Protein AF-A0AAD6LQY8-F1 (afdb_monomer_lite)

Structure (mmCIF, N/CA/C/O backbone):
data_AF-A0AAD6LQY8-F1
#
_entry.id   AF-A0AAD6LQY8-F1
#
loop_
_atom_site.group_PDB
_atom_site.id
_atom_site.type_symbol
_atom_site.label_atom_id
_atom_site.label_alt_id
_atom_site.label_comp_id
_atom_site.label_asym_id
_atom_site.label_entity_id
_atom_site.label_seq_id
_atom_site.pdbx_PDB_ins_code
_atom_site.Cartn_x
_atom_site.Cartn_y
_atom_site.Cartn_z
_atom_site.occupancy
_atom_site.B_iso_or_equiv
_atom_site.auth_seq_id
_atom_site.auth_comp_id
_atom_site.auth_asym_id
_atom_site.auth_atom_id
_atom_site.pdbx_PDB_model_num
ATOM 1 N N . MET A 1 1 ? 64.953 -30.320 -15.923 1.00 52.41 1 MET A N 1
ATOM 2 C CA . MET A 1 1 ? 63.752 -29.771 -15.254 1.00 52.41 1 MET A CA 1
ATOM 3 C C . MET A 1 1 ? 62.919 -30.948 -14.763 1.00 52.41 1 MET A C 1
ATOM 5 O O . MET A 1 1 ? 62.308 -31.618 -15.582 1.00 52.41 1 MET A O 1
ATOM 9 N N . ARG A 1 2 ? 62.993 -31.306 -13.474 1.00 64.88 2 ARG A N 1
ATOM 10 C CA . ARG A 1 2 ? 62.214 -32.426 -12.918 1.00 64.88 2 ARG A CA 1
ATOM 11 C C . ARG A 1 2 ? 60.917 -31.858 -12.351 1.00 64.88 2 ARG A C 1
ATOM 13 O O . ARG A 1 2 ? 60.943 -31.219 -11.307 1.00 64.88 2 A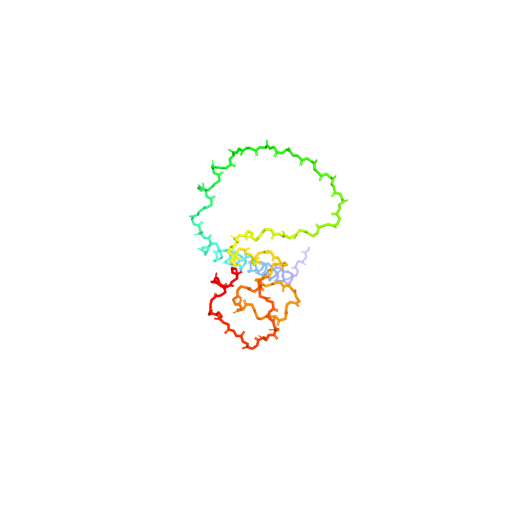RG A O 1
ATOM 20 N N . VAL A 1 3 ? 59.816 -32.024 -13.078 1.00 69.31 3 VAL A N 1
ATOM 21 C CA . VAL A 1 3 ? 58.481 -31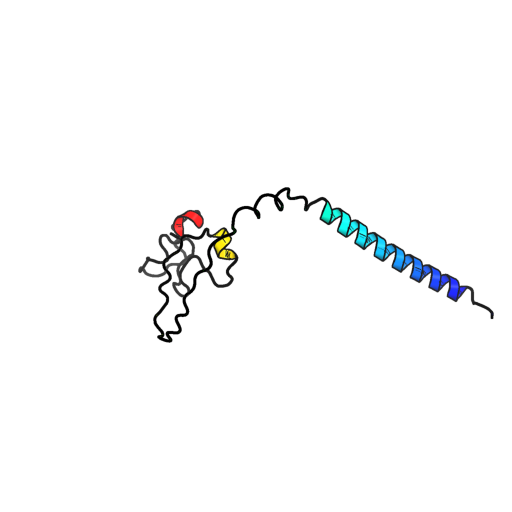.644 -12.604 1.00 69.31 3 VAL A CA 1
ATOM 22 C C . VAL A 1 3 ? 58.036 -32.726 -11.623 1.00 69.31 3 VAL A C 1
ATOM 24 O O . VAL A 1 3 ? 57.839 -33.876 -12.009 1.00 69.31 3 VAL A O 1
ATOM 27 N N . SER A 1 4 ? 57.970 -32.391 -10.335 1.00 77.75 4 SER A N 1
ATOM 28 C CA . SER A 1 4 ? 57.581 -33.336 -9.283 1.00 77.75 4 SER A CA 1
ATOM 29 C C . SER A 1 4 ? 56.132 -33.783 -9.491 1.00 77.75 4 SER A C 1
ATOM 31 O O . SER A 1 4 ? 55.266 -32.936 -9.706 1.00 77.75 4 SER A O 1
ATOM 33 N N . ALA A 1 5 ? 55.844 -35.084 -9.381 1.00 80.25 5 ALA A N 1
ATOM 34 C CA . ALA A 1 5 ? 54.507 -35.655 -9.608 1.00 80.25 5 ALA A CA 1
ATOM 35 C C . ALA A 1 5 ? 53.391 -34.953 -8.804 1.00 80.25 5 ALA A C 1
ATOM 37 O O . ALA A 1 5 ? 52.278 -34.792 -9.294 1.00 80.25 5 ALA A O 1
ATOM 38 N N . LEU A 1 6 ? 53.718 -34.436 -7.614 1.00 81.19 6 LEU A N 1
ATOM 39 C CA . LEU A 1 6 ? 52.809 -33.639 -6.783 1.00 81.19 6 LEU A CA 1
ATOM 40 C C . LEU A 1 6 ? 52.323 -32.354 -7.475 1.00 81.19 6 LEU A C 1
ATOM 42 O O . LEU A 1 6 ? 51.163 -31.988 -7.329 1.00 81.19 6 LEU A O 1
ATOM 46 N N . SER A 1 7 ? 53.171 -31.693 -8.269 1.00 83.00 7 SER A N 1
ATOM 47 C CA . SER A 1 7 ? 52.786 -30.477 -9.001 1.00 83.00 7 SER A CA 1
ATOM 48 C C . SER A 1 7 ? 51.788 -30.759 -10.130 1.00 83.00 7 SER A C 1
ATOM 50 O O . SER A 1 7 ? 50.873 -29.968 -10.342 1.00 83.00 7 SER A O 1
ATOM 52 N N . LEU A 1 8 ? 51.901 -31.917 -10.792 1.00 84.19 8 LEU A N 1
ATOM 53 C CA . LEU A 1 8 ? 50.943 -32.357 -11.812 1.00 84.19 8 LEU A CA 1
ATOM 54 C C . LEU A 1 8 ? 49.596 -32.735 -11.186 1.00 84.19 8 LEU A C 1
ATOM 56 O O . LEU A 1 8 ? 48.548 -32.375 -11.719 1.00 84.19 8 LEU A O 1
ATOM 60 N N . ILE A 1 9 ? 49.617 -33.400 -10.027 1.00 86.31 9 ILE A N 1
ATOM 61 C CA . ILE A 1 9 ? 48.398 -33.770 -9.295 1.00 86.31 9 ILE A CA 1
ATOM 62 C C . ILE A 1 9 ? 47.654 -32.513 -8.830 1.00 86.31 9 ILE A C 1
ATOM 64 O O . ILE A 1 9 ? 46.461 -32.388 -9.096 1.00 86.31 9 ILE A O 1
ATOM 68 N N . VAL A 1 10 ? 48.343 -31.546 -8.216 1.00 88.62 10 VAL A N 1
ATOM 69 C CA . VAL A 1 10 ? 47.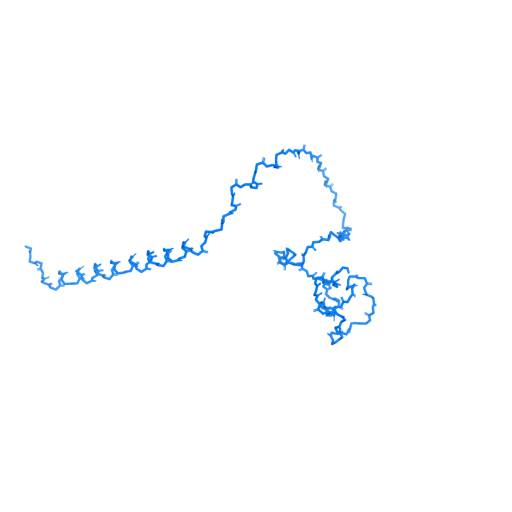718 -30.286 -7.774 1.00 88.62 10 VAL A CA 1
ATOM 70 C C . VAL A 1 10 ? 47.142 -29.506 -8.957 1.00 88.62 10 VAL A C 1
ATOM 72 O O . VAL A 1 10 ? 46.005 -29.054 -8.871 1.00 88.62 10 VAL A O 1
ATOM 75 N N . ALA A 1 11 ? 47.865 -29.410 -10.077 1.00 87.44 11 ALA A N 1
ATOM 76 C CA . ALA A 1 11 ? 47.369 -28.743 -11.283 1.00 87.44 11 ALA A CA 1
ATOM 77 C C . ALA A 1 11 ? 46.134 -29.439 -11.884 1.00 87.44 11 ALA A C 1
ATOM 79 O O . ALA A 1 11 ? 45.212 -28.775 -12.352 1.00 87.44 11 ALA A O 1
ATOM 80 N N . SER A 1 12 ? 46.082 -30.773 -11.848 1.00 85.25 12 SER A N 1
ATOM 81 C CA . SER A 1 12 ? 44.906 -31.522 -12.306 1.00 85.25 12 SER A CA 1
ATOM 82 C C . SER A 1 12 ? 43.699 -31.333 -11.382 1.00 85.25 12 SER A C 1
ATOM 84 O O . SER A 1 12 ? 42.584 -31.144 -11.861 1.00 85.25 12 SER A O 1
ATOM 86 N N . LEU A 1 13 ? 43.911 -31.307 -10.062 1.00 85.94 13 LEU A N 1
ATOM 87 C CA . LEU A 1 13 ? 42.844 -31.106 -9.082 1.00 85.94 13 LEU A CA 1
ATOM 88 C C . LEU A 1 13 ? 42.256 -29.698 -9.179 1.00 85.94 13 LEU A C 1
ATOM 90 O O . LEU A 1 13 ? 41.037 -29.550 -9.182 1.00 85.94 13 LEU A O 1
ATOM 94 N N . THR A 1 14 ? 43.091 -28.665 -9.316 1.00 85.00 14 THR A N 1
ATOM 95 C CA . THR A 1 14 ? 42.603 -27.291 -9.506 1.00 85.00 14 THR A CA 1
ATOM 96 C C . THR A 1 14 ? 41.842 -27.144 -10.820 1.00 85.00 14 THR A C 1
ATOM 98 O O . THR A 1 14 ? 40.796 -26.498 -10.845 1.00 85.00 14 THR A O 1
ATOM 101 N N . PHE A 1 15 ? 42.301 -27.797 -11.889 1.00 84.75 15 PHE A N 1
ATOM 102 C CA . PHE A 1 15 ? 41.599 -27.812 -13.169 1.00 84.75 15 PHE A CA 1
ATOM 103 C C . PHE A 1 15 ? 40.211 -28.463 -13.063 1.00 84.75 15 PHE A C 1
ATOM 105 O O . PHE A 1 15 ? 39.228 -27.882 -13.521 1.00 84.75 15 PHE A O 1
ATOM 112 N N . LEU A 1 16 ? 40.093 -29.616 -12.397 1.00 82.56 16 LEU A N 1
ATOM 113 C CA . LEU A 1 16 ? 38.806 -30.298 -12.201 1.00 82.56 16 LEU A CA 1
ATOM 114 C C . LEU A 1 16 ? 37.814 -29.467 -11.372 1.00 82.56 16 LEU A C 1
ATOM 116 O O . LEU A 1 16 ? 36.625 -29.437 -11.692 1.00 82.56 16 LEU A O 1
ATOM 120 N N . ILE A 1 17 ? 38.292 -28.756 -10.347 1.00 82.62 17 ILE A N 1
ATOM 121 C CA . ILE A 1 17 ? 37.455 -27.863 -9.528 1.00 82.62 17 ILE A CA 1
ATOM 122 C C . ILE A 1 17 ? 36.903 -26.707 -10.377 1.00 82.62 17 ILE A C 1
ATOM 124 O O . ILE A 1 17 ? 35.710 -26.410 -10.306 1.00 82.62 17 ILE A O 1
ATOM 128 N N . VAL A 1 18 ? 37.739 -26.085 -11.217 1.00 81.38 18 VAL A N 1
ATOM 129 C CA . VAL A 1 18 ? 37.316 -24.994 -12.114 1.00 81.38 18 VAL A CA 1
ATOM 130 C C . VAL A 1 18 ? 36.308 -25.488 -13.151 1.00 81.38 18 VAL A C 1
ATOM 132 O O . VAL A 1 18 ? 35.300 -24.822 -13.381 1.00 81.38 18 VAL A O 1
ATOM 135 N N . VAL A 1 19 ? 36.535 -26.663 -13.746 1.00 83.94 19 VAL A N 1
ATOM 136 C CA . VAL A 1 19 ? 35.599 -27.260 -14.713 1.00 83.94 19 VAL A CA 1
ATOM 137 C C . VAL A 1 19 ? 34.238 -27.510 -14.066 1.00 83.94 19 VAL A C 1
ATOM 139 O O . VAL A 1 19 ? 33.223 -27.120 -14.639 1.00 83.94 19 VAL A O 1
ATOM 142 N N . LYS A 1 20 ? 34.194 -28.081 -12.855 1.00 79.69 20 LYS A N 1
ATOM 143 C CA . LYS A 1 20 ? 32.928 -28.325 -12.151 1.00 79.69 20 LYS A CA 1
ATOM 144 C C . LYS A 1 20 ? 32.175 -27.024 -11.843 1.00 79.69 20 LYS A C 1
ATOM 146 O O . LYS A 1 20 ? 30.975 -26.957 -12.085 1.00 79.69 20 LYS A O 1
ATOM 151 N N . ALA A 1 21 ? 32.879 -25.979 -11.402 1.00 71.44 21 ALA A N 1
ATOM 152 C CA . ALA A 1 21 ? 32.270 -24.675 -11.129 1.00 71.44 21 ALA A CA 1
ATOM 153 C C . ALA A 1 21 ? 31.632 -24.030 -12.378 1.00 71.44 21 ALA A C 1
ATOM 155 O O . ALA A 1 21 ? 30.614 -23.350 -12.274 1.00 71.44 21 ALA A O 1
ATOM 156 N N . GLN A 1 22 ? 32.211 -24.246 -13.564 1.00 68.12 22 GLN A N 1
ATOM 157 C CA . GLN A 1 22 ? 31.665 -23.735 -14.828 1.00 68.12 22 GLN A CA 1
ATOM 158 C C . GLN A 1 22 ? 30.426 -24.505 -15.307 1.00 68.12 22 GLN A C 1
ATOM 160 O O . GLN A 1 22 ? 29.587 -23.925 -15.994 1.00 68.12 22 GLN A O 1
ATOM 165 N N . VAL A 1 23 ? 30.313 -25.795 -14.974 1.00 75.00 23 VAL A N 1
ATOM 166 C CA . VAL A 1 23 ? 29.146 -26.623 -15.323 1.00 75.00 23 VAL A CA 1
ATOM 167 C C . VAL A 1 23 ? 27.938 -26.223 -14.473 1.00 75.00 23 VAL A C 1
ATOM 169 O O . VAL A 1 23 ? 26.890 -25.923 -15.037 1.00 75.00 23 VAL A O 1
ATOM 172 N N . ASP A 1 24 ? 28.117 -26.070 -13.155 1.00 68.94 24 ASP A N 1
ATOM 173 C CA . ASP A 1 24 ? 27.023 -25.706 -12.238 1.00 68.94 24 ASP A CA 1
ATOM 174 C C . ASP A 1 24 ? 26.387 -24.335 -12.596 1.00 68.94 24 ASP A C 1
ATOM 176 O O . ASP A 1 24 ? 25.179 -24.144 -12.458 1.00 68.94 24 ASP A O 1
ATOM 180 N N . LEU A 1 25 ? 27.174 -23.380 -13.119 1.00 71.44 25 LEU A N 1
ATOM 181 C CA . LEU A 1 25 ? 26.673 -22.073 -13.575 1.00 71.44 25 LEU A CA 1
ATOM 182 C C . LEU A 1 25 ? 25.819 -22.176 -14.847 1.00 71.44 25 LEU A C 1
ATOM 184 O O . LEU A 1 25 ? 24.832 -21.455 -14.979 1.00 71.44 25 LEU A O 1
ATOM 188 N N . LYS A 1 26 ? 26.193 -23.040 -15.796 1.00 71.69 26 LYS A N 1
ATOM 189 C CA . LYS A 1 26 ? 25.459 -23.199 -17.061 1.00 71.69 26 LYS A CA 1
ATOM 190 C C . LYS A 1 26 ? 24.133 -23.912 -16.846 1.00 71.69 26 LYS A C 1
ATOM 192 O O . LYS A 1 26 ? 23.129 -23.457 -17.385 1.00 71.69 26 LYS A O 1
ATOM 197 N N . ASP A 1 27 ? 24.126 -24.943 -16.008 1.00 72.44 27 ASP A N 1
ATOM 198 C CA . ASP A 1 27 ? 22.911 -25.677 -15.649 1.00 72.44 27 ASP A CA 1
ATOM 199 C C . ASP A 1 27 ? 21.918 -24.763 -14.911 1.00 72.44 27 ASP A C 1
ATOM 201 O O . ASP A 1 27 ? 20.724 -24.765 -15.209 1.00 72.44 27 ASP A O 1
ATOM 205 N N . PHE A 1 28 ? 22.416 -23.903 -14.011 1.00 69.88 28 PHE A N 1
ATOM 206 C CA . PHE A 1 28 ? 21.594 -22.887 -13.348 1.00 69.88 28 PHE A CA 1
ATOM 207 C C . PHE A 1 28 ? 20.992 -21.886 -14.344 1.00 69.88 28 PHE A C 1
ATOM 209 O O . PHE A 1 28 ? 19.796 -21.605 -14.287 1.00 69.88 28 PHE A O 1
ATOM 216 N N . ILE A 1 29 ? 21.795 -21.365 -15.280 1.00 65.62 29 ILE A N 1
ATOM 217 C CA . ILE A 1 29 ? 21.302 -20.428 -16.301 1.00 65.62 29 ILE A CA 1
ATOM 218 C C . ILE A 1 29 ? 20.252 -21.098 -17.193 1.00 65.62 29 ILE A C 1
ATOM 220 O O . ILE A 1 29 ? 19.216 -20.489 -17.460 1.00 65.62 29 ILE A O 1
ATOM 224 N N . GLN A 1 30 ? 20.477 -22.345 -17.613 1.00 64.81 30 GLN A N 1
ATOM 225 C CA . GLN A 1 30 ? 19.555 -23.061 -18.490 1.00 64.81 30 GLN A CA 1
ATOM 226 C C . GLN A 1 30 ? 18.189 -23.277 -17.820 1.00 64.81 30 GLN A C 1
ATOM 228 O O . GLN A 1 30 ? 17.170 -22.940 -18.421 1.00 64.81 30 GLN A O 1
ATOM 233 N N . LEU A 1 31 ? 18.163 -23.688 -16.547 1.00 62.72 31 LEU A N 1
ATOM 234 C CA . LEU A 1 31 ? 16.917 -23.842 -15.783 1.00 62.72 31 LEU A CA 1
ATOM 235 C C . LEU A 1 31 ? 16.136 -22.527 -15.647 1.00 62.72 31 LEU A C 1
ATOM 237 O O . LEU A 1 31 ? 14.917 -22.524 -15.758 1.00 62.72 31 LEU A O 1
ATOM 241 N N . THR A 1 32 ? 16.818 -21.393 -15.465 1.00 62.59 32 THR A N 1
ATOM 242 C CA . THR A 1 32 ? 16.130 -20.089 -15.400 1.00 62.59 32 THR A CA 1
ATOM 243 C C . THR A 1 32 ? 15.609 -19.605 -16.753 1.00 62.59 32 THR A C 1
ATOM 245 O O . THR A 1 32 ? 14.700 -18.779 -16.793 1.00 62.59 32 THR A O 1
ATOM 248 N N . SER A 1 33 ? 16.177 -20.093 -17.861 1.00 61.38 33 SER A N 1
ATOM 249 C CA . SER A 1 33 ? 15.801 -19.654 -19.208 1.00 61.38 33 SER A CA 1
ATOM 250 C C . SER A 1 33 ? 14.511 -20.298 -19.718 1.00 61.38 33 SER A C 1
ATOM 252 O O . SER A 1 33 ? 13.750 -19.629 -20.412 1.00 61.38 33 SER A O 1
ATOM 254 N N . GLU A 1 34 ? 14.221 -21.542 -19.321 1.00 56.06 34 GLU A N 1
ATOM 255 C CA . GLU A 1 34 ? 12.991 -22.248 -19.716 1.00 56.06 34 GLU A CA 1
ATOM 256 C C . GLU A 1 34 ? 11.735 -21.734 -18.979 1.00 56.06 34 GLU A C 1
ATOM 258 O O . GLU A 1 34 ? 10.634 -21.841 -19.512 1.00 56.06 34 GLU A O 1
ATOM 263 N N . ASP A 1 35 ? 11.880 -21.079 -17.819 1.00 57.00 35 ASP A N 1
ATOM 264 C CA . ASP A 1 35 ? 10.755 -20.518 -17.043 1.00 57.00 35 ASP A CA 1
ATOM 265 C C . ASP A 1 35 ? 10.372 -19.068 -17.434 1.00 57.00 35 ASP A C 1
ATOM 267 O O . ASP A 1 35 ? 9.392 -18.516 -16.921 1.00 57.00 35 ASP A O 1
ATOM 271 N N . LEU A 1 36 ? 11.137 -18.415 -18.320 1.00 55.38 36 LEU A N 1
ATOM 272 C CA . LEU A 1 36 ? 10.996 -16.984 -18.648 1.00 55.38 36 LEU A CA 1
ATOM 273 C C . LEU A 1 36 ? 10.445 -16.690 -20.053 1.00 55.38 36 LEU A C 1
ATOM 275 O O . LEU A 1 36 ? 10.409 -15.522 -20.455 1.00 55.38 36 LEU A O 1
ATOM 279 N N . GLU A 1 37 ? 9.959 -17.690 -20.790 1.00 50.22 37 GLU A N 1
ATOM 280 C CA . GLU A 1 37 ? 9.309 -17.473 -22.088 1.00 50.22 37 GLU A CA 1
ATOM 281 C C . GLU A 1 37 ? 7.892 -16.890 -21.910 1.00 50.22 37 GLU A C 1
ATOM 283 O O . GLU A 1 37 ? 6.875 -17.572 -22.004 1.00 50.22 37 GLU A O 1
ATOM 288 N N . TRP A 1 38 ? 7.817 -15.586 -21.631 1.00 56.31 38 TRP A N 1
ATOM 289 C CA . TRP A 1 38 ? 6.588 -14.807 -21.773 1.00 56.31 38 TRP A CA 1
ATOM 290 C C . TRP A 1 38 ? 6.432 -14.351 -23.233 1.00 56.31 38 TRP A C 1
ATOM 292 O O . TRP A 1 38 ? 7.208 -13.513 -23.705 1.00 56.31 38 TRP A O 1
ATOM 302 N N . PRO A 1 39 ? 5.408 -14.822 -23.962 1.00 52.50 39 PRO A N 1
ATOM 303 C CA . PRO A 1 39 ? 5.219 -14.483 -25.366 1.00 52.50 39 PRO A CA 1
ATOM 304 C C . PRO A 1 39 ? 4.511 -13.130 -25.505 1.00 52.50 39 PRO A C 1
ATOM 306 O O . PRO A 1 39 ? 3.308 -13.110 -25.737 1.00 52.50 39 PRO A O 1
ATOM 309 N N . SER A 1 40 ? 5.176 -11.980 -25.316 1.00 56.34 40 SER A N 1
ATOM 310 C CA . SER A 1 40 ? 4.506 -10.669 -25.533 1.00 56.34 40 SER A CA 1
ATOM 311 C C . SER A 1 40 ? 5.388 -9.430 -25.774 1.00 56.34 40 SER A C 1
ATOM 313 O O . SER A 1 40 ? 4.848 -8.332 -25.869 1.00 56.34 40 SER A O 1
ATOM 315 N N . ALA A 1 41 ? 6.715 -9.521 -25.899 1.00 50.78 41 ALA A N 1
ATOM 316 C CA . ALA A 1 41 ? 7.528 -8.296 -25.998 1.00 50.78 41 ALA A CA 1
ATOM 317 C C . ALA A 1 41 ? 7.498 -7.592 -27.377 1.00 50.78 41 ALA A C 1
ATOM 319 O O . ALA A 1 41 ? 7.903 -6.437 -27.470 1.00 50.78 41 ALA A O 1
ATOM 320 N N . LEU A 1 42 ? 7.020 -8.249 -28.442 1.00 53.31 42 LEU A N 1
ATOM 321 C CA . LEU A 1 42 ? 7.201 -7.767 -29.822 1.00 53.31 42 LEU A CA 1
ATOM 322 C C . LEU A 1 42 ? 5.970 -7.123 -30.484 1.00 53.31 42 LEU A C 1
ATOM 324 O O . LEU A 1 42 ? 6.115 -6.597 -31.580 1.00 53.31 42 LEU A O 1
ATOM 328 N N . SER A 1 43 ? 4.786 -7.110 -29.858 1.00 49.53 43 SER A N 1
ATOM 329 C CA . SER A 1 43 ? 3.561 -6.586 -30.501 1.00 49.53 43 SER A CA 1
ATOM 330 C C . SER A 1 43 ? 3.029 -5.254 -29.956 1.00 49.53 43 SER A C 1
ATOM 332 O O . SER A 1 43 ? 2.070 -4.731 -30.508 1.00 49.53 43 SER A O 1
ATOM 334 N N . VAL A 1 44 ? 3.615 -4.687 -28.893 1.00 49.84 44 VAL A N 1
ATOM 335 C CA . VAL A 1 44 ? 3.047 -3.501 -28.204 1.00 49.84 44 VAL A CA 1
ATOM 336 C C . VAL A 1 44 ? 3.756 -2.183 -28.557 1.00 49.84 44 VAL A C 1
ATOM 338 O O . VAL A 1 44 ? 3.218 -1.111 -28.307 1.00 49.84 44 VAL A O 1
ATOM 341 N N . TYR A 1 45 ? 4.952 -2.229 -29.150 1.00 52.41 45 TYR A N 1
ATOM 342 C CA . TYR A 1 45 ? 5.792 -1.033 -29.318 1.00 52.41 45 TYR A CA 1
ATOM 343 C C . TYR A 1 45 ? 5.559 -0.223 -30.606 1.00 52.41 45 TYR A C 1
ATOM 345 O O . TYR A 1 45 ? 6.149 0.846 -30.737 1.00 52.41 45 TYR A O 1
ATOM 353 N N . ASP A 1 46 ? 4.705 -0.679 -31.527 1.00 49.31 46 ASP A N 1
ATOM 354 C CA . ASP A 1 46 ? 4.568 -0.066 -32.862 1.00 49.31 46 ASP A CA 1
ATOM 355 C C . ASP A 1 46 ? 3.529 1.077 -32.951 1.00 49.31 46 ASP A C 1
ATOM 357 O O . ASP A 1 46 ? 3.451 1.752 -33.968 1.00 49.31 46 ASP A O 1
ATOM 361 N N . GLU A 1 47 ? 2.742 1.354 -31.898 1.00 56.34 47 GLU A N 1
ATOM 362 C CA . GLU A 1 47 ? 1.561 2.242 -32.016 1.00 56.34 47 GLU A CA 1
ATOM 363 C C . GLU A 1 47 ? 1.562 3.499 -31.121 1.00 56.34 47 GLU A C 1
ATOM 365 O O . GLU A 1 47 ? 0.509 4.072 -30.861 1.00 56.34 47 GLU A O 1
ATOM 370 N N . LEU A 1 48 ? 2.710 3.971 -30.623 1.00 57.00 48 LEU A N 1
ATOM 371 C CA . LEU A 1 48 ? 2.770 5.241 -29.872 1.00 57.00 48 LEU A CA 1
ATOM 372 C C . LEU A 1 48 ? 3.967 6.101 -30.293 1.00 57.00 48 LEU A C 1
ATOM 374 O O . LEU A 1 48 ? 4.835 6.441 -29.491 1.00 57.00 48 LEU A O 1
ATOM 378 N N . SER A 1 49 ? 3.996 6.470 -31.571 1.00 52.06 49 SER A N 1
ATOM 379 C CA . SER A 1 49 ? 4.713 7.650 -32.050 1.00 52.06 49 SER A CA 1
ATOM 380 C C . SER A 1 49 ? 3.665 8.695 -32.409 1.00 52.06 49 SER A C 1
ATOM 382 O O . SER A 1 49 ? 2.902 8.459 -33.338 1.00 52.06 49 SER A O 1
ATOM 384 N N . ASP A 1 50 ? 3.570 9.767 -31.612 1.00 43.03 50 ASP A N 1
ATOM 385 C CA . ASP A 1 50 ? 3.395 11.159 -32.065 1.00 43.03 50 ASP A CA 1
ATOM 386 C C . ASP A 1 50 ? 2.986 12.099 -30.904 1.00 43.03 50 ASP A C 1
ATOM 388 O O . ASP A 1 50 ? 2.180 11.733 -30.043 1.00 43.03 50 ASP A O 1
ATOM 392 N N . ASN A 1 51 ? 3.477 13.340 -30.998 1.00 46.88 51 ASN A N 1
ATOM 393 C CA . ASN A 1 51 ? 3.127 14.591 -30.301 1.00 46.88 51 ASN A CA 1
ATOM 394 C C . ASN A 1 51 ? 4.086 15.087 -29.197 1.00 46.88 51 ASN A C 1
ATOM 396 O O . ASN A 1 51 ? 3.929 14.816 -28.005 1.00 46.88 51 ASN A O 1
ATOM 400 N N . GLU A 1 52 ? 5.059 15.891 -29.646 1.00 49.28 52 GLU A N 1
ATOM 401 C CA . GLU A 1 52 ? 5.810 16.884 -28.872 1.00 49.28 52 GLU A CA 1
ATOM 402 C C . GLU A 1 52 ? 5.090 18.250 -28.873 1.00 49.28 52 GLU A C 1
ATOM 404 O O . GLU A 1 52 ? 4.919 18.859 -29.926 1.00 49.28 52 GLU A O 1
ATOM 409 N N . ASP A 1 53 ? 4.772 18.774 -27.689 1.00 42.28 53 ASP A N 1
ATOM 410 C CA . ASP A 1 53 ? 4.665 20.199 -27.330 1.00 42.28 53 ASP A CA 1
ATOM 411 C C . ASP A 1 53 ? 4.674 20.276 -25.778 1.00 42.28 53 ASP A C 1
ATOM 413 O O . ASP A 1 53 ? 4.041 19.488 -25.089 1.00 42.28 53 ASP A O 1
ATOM 417 N N . GLY A 1 54 ? 5.464 21.063 -25.047 1.00 51.19 54 GLY A N 1
ATOM 418 C CA . GLY A 1 54 ? 6.069 22.354 -25.303 1.00 51.19 54 GLY A CA 1
ATOM 419 C C . GLY A 1 54 ? 5.454 23.392 -24.358 1.00 51.19 54 GLY A C 1
ATOM 420 O O . GLY A 1 54 ? 4.668 24.188 -24.833 1.00 51.19 54 GLY A O 1
ATOM 421 N N . GLU A 1 55 ? 5.796 23.427 -23.055 1.00 45.38 55 GLU A N 1
ATOM 422 C CA . GLU A 1 55 ? 5.739 24.687 -22.280 1.00 45.38 55 GLU A CA 1
ATOM 423 C C . GLU A 1 55 ? 6.532 24.646 -20.957 1.00 45.38 55 GLU A C 1
ATOM 425 O O . GLU A 1 55 ? 6.348 23.795 -20.084 1.00 45.38 55 GLU A O 1
ATOM 430 N N . TYR A 1 56 ? 7.417 25.627 -20.810 1.00 54.94 56 TYR A N 1
ATOM 431 C CA . TYR A 1 56 ? 8.280 25.908 -19.666 1.00 54.94 56 TYR A CA 1
ATOM 432 C C . TYR A 1 56 ? 7.555 26.866 -18.716 1.00 54.94 56 TYR A C 1
ATOM 434 O O . TYR A 1 56 ? 7.379 28.041 -19.020 1.00 54.94 56 TYR A O 1
ATOM 442 N N . GLY A 1 57 ? 7.169 26.379 -17.536 1.00 49.16 57 GLY A N 1
ATOM 443 C CA . GLY A 1 57 ? 6.570 27.193 -16.479 1.00 49.16 57 GLY A CA 1
ATOM 444 C C . GLY A 1 57 ? 7.400 27.160 -15.200 1.00 49.16 57 GLY A C 1
ATOM 445 O O . GLY A 1 57 ? 7.095 26.398 -14.284 1.00 49.16 57 GLY A O 1
ATOM 446 N N . VAL A 1 58 ? 8.443 27.991 -15.110 1.00 55.72 58 VAL A N 1
ATOM 447 C CA . VAL A 1 58 ? 9.125 28.266 -13.835 1.00 55.72 58 VAL A CA 1
ATOM 448 C C . VAL A 1 58 ? 8.266 29.242 -13.035 1.00 55.72 58 VAL A C 1
ATOM 450 O O . VAL A 1 58 ? 8.233 30.438 -13.305 1.00 55.72 58 VAL A O 1
ATOM 453 N N . GLY A 1 59 ? 7.570 28.719 -12.028 1.00 48.72 59 GLY A N 1
ATOM 454 C CA . GLY A 1 59 ? 6.806 29.504 -11.064 1.00 48.72 59 GLY A CA 1
ATOM 455 C C . GLY A 1 59 ? 6.981 28.942 -9.661 1.00 48.72 59 GLY A C 1
ATOM 456 O O . GLY A 1 59 ? 6.220 28.080 -9.231 1.00 48.72 59 GLY A O 1
ATOM 457 N N . SER A 1 60 ? 7.983 29.438 -8.933 1.00 62.78 60 SER A N 1
ATOM 458 C CA . SER A 1 60 ? 8.153 29.141 -7.510 1.00 62.78 60 SER A CA 1
ATOM 459 C C . SER A 1 60 ? 7.090 29.885 -6.703 1.00 62.78 60 SER A C 1
ATOM 461 O O . SER A 1 60 ? 7.208 31.074 -6.426 1.00 62.78 60 SER A O 1
ATOM 463 N N . HIS A 1 61 ? 6.022 29.174 -6.350 1.00 51.31 61 HIS A N 1
ATOM 464 C CA . HIS A 1 61 ? 5.105 29.536 -5.278 1.00 51.31 61 HIS A CA 1
ATOM 465 C C . HIS A 1 61 ? 4.748 28.255 -4.528 1.00 51.31 61 HIS A C 1
ATOM 467 O O . HIS A 1 61 ? 4.103 27.371 -5.087 1.00 51.31 61 HIS A O 1
ATOM 473 N N . GLY A 1 62 ? 5.153 28.156 -3.259 1.00 58.66 62 GLY A N 1
ATOM 474 C CA . GLY A 1 62 ? 4.740 27.082 -2.359 1.00 58.66 62 GLY A CA 1
ATOM 475 C C . GLY A 1 62 ? 3.221 27.067 -2.205 1.00 58.66 62 GLY A C 1
ATOM 476 O O . GLY A 1 62 ? 2.661 27.771 -1.369 1.00 58.66 62 GLY A O 1
ATOM 477 N N . ARG A 1 63 ? 2.544 26.295 -3.053 1.00 53.22 63 ARG A N 1
ATOM 478 C CA . ARG A 1 63 ? 1.103 26.058 -3.027 1.00 53.22 63 ARG A CA 1
ATOM 479 C C . ARG A 1 63 ? 0.911 24.577 -3.294 1.00 53.22 63 ARG A C 1
ATOM 481 O O . ARG A 1 63 ? 1.294 24.052 -4.334 1.00 53.22 63 ARG A O 1
ATOM 488 N N . SER A 1 64 ? 0.411 23.905 -2.269 1.00 57.06 64 SER A N 1
ATOM 489 C CA . SER A 1 64 ? 0.212 22.469 -2.187 1.00 57.06 64 SER A CA 1
ATOM 490 C C . SER A 1 64 ? -0.453 21.930 -3.447 1.00 57.06 64 SER A C 1
ATOM 492 O O . SER A 1 64 ? -1.584 22.296 -3.776 1.00 57.06 64 SER A O 1
ATOM 494 N N . LEU A 1 65 ? 0.252 21.005 -4.102 1.00 56.28 65 LEU A N 1
ATOM 495 C CA . LEU A 1 65 ? -0.304 20.088 -5.083 1.00 56.28 65 LEU A CA 1
ATOM 496 C C . LEU A 1 65 ? -1.353 19.235 -4.364 1.00 56.28 65 LEU A C 1
ATOM 498 O O . LEU A 1 65 ? -1.087 18.114 -3.934 1.00 56.28 65 LEU A O 1
ATOM 502 N N . HIS A 1 66 ? -2.558 19.776 -4.199 1.00 55.22 66 HIS A N 1
ATOM 503 C CA . HIS A 1 66 ? -3.752 18.979 -3.986 1.00 55.22 66 HIS A CA 1
ATOM 504 C C . HIS A 1 66 ? -3.931 18.176 -5.269 1.00 55.22 66 HIS A C 1
ATOM 506 O O . HIS A 1 66 ? -4.611 18.594 -6.206 1.00 55.22 66 HIS A O 1
ATOM 512 N N . GLY A 1 67 ? -3.193 17.068 -5.346 1.00 55.38 67 GLY A N 1
ATOM 513 C CA . GLY A 1 67 ? -3.187 16.173 -6.479 1.00 55.38 67 GLY A CA 1
ATOM 514 C C . GLY A 1 67 ? -4.623 15.788 -6.766 1.00 55.38 67 GLY A C 1
ATOM 515 O O . GLY A 1 67 ? -5.286 15.174 -5.928 1.00 55.38 67 GLY A O 1
ATOM 516 N N . ARG A 1 68 ? -5.111 16.159 -7.953 1.00 53.19 68 ARG A N 1
ATOM 517 C CA . ARG A 1 68 ? -6.274 15.502 -8.543 1.00 53.19 68 ARG A CA 1
ATOM 518 C C . ARG A 1 68 ? -6.052 14.006 -8.357 1.00 53.19 68 ARG A C 1
ATOM 520 O O . ARG A 1 68 ? -5.016 13.489 -8.776 1.00 53.19 68 ARG A O 1
ATOM 527 N N . ALA A 1 69 ? -6.984 13.342 -7.679 1.00 59.38 69 ALA A N 1
ATOM 528 C CA . ALA A 1 69 ? -6.928 11.908 -7.461 1.00 59.38 69 ALA A CA 1
ATOM 529 C C . ALA A 1 69 ? -7.069 11.212 -8.822 1.00 59.38 69 ALA A C 1
ATOM 531 O O . ALA A 1 69 ? -8.162 10.830 -9.226 1.00 59.38 69 ALA A O 1
ATOM 532 N N . LYS A 1 70 ? -5.970 11.098 -9.576 1.00 57.62 70 LYS A N 1
ATOM 533 C CA . LYS A 1 70 ? -5.913 10.209 -10.733 1.00 57.62 70 LYS A CA 1
ATOM 534 C C . LYS A 1 70 ? -6.222 8.811 -10.198 1.00 57.62 70 LYS A C 1
ATOM 536 O O . LYS A 1 70 ? -5.607 8.347 -9.234 1.00 57.62 70 LYS A O 1
ATOM 541 N N . HIS A 1 71 ? -7.218 8.163 -10.789 1.00 68.19 71 HIS A N 1
ATOM 542 C CA . HIS A 1 71 ? -7.622 6.817 -10.411 1.00 68.19 71 HIS A CA 1
ATOM 543 C C . HIS A 1 71 ? -6.593 5.815 -10.945 1.00 68.19 71 HIS A C 1
ATOM 545 O O . HIS A 1 71 ? -6.727 5.283 -12.037 1.00 68.19 71 HIS A O 1
ATOM 551 N N . TYR A 1 72 ? -5.528 5.573 -10.188 1.00 74.75 72 TYR A N 1
ATOM 552 C CA . TYR A 1 72 ? -4.583 4.486 -10.475 1.00 74.75 72 TYR A CA 1
ATOM 553 C C . TYR A 1 72 ? -5.139 3.171 -9.941 1.00 74.75 72 TYR A C 1
ATOM 555 O O . TYR A 1 72 ? -5.958 3.224 -9.037 1.00 74.75 72 TYR A O 1
ATOM 563 N N . TYR A 1 73 ? -4.689 1.992 -10.371 1.00 88.31 73 TYR A N 1
ATOM 564 C CA . TYR A 1 73 ? -4.952 0.740 -9.633 1.00 88.31 73 TYR A CA 1
ATOM 565 C C . TYR A 1 73 ? -3.997 0.601 -8.439 1.00 88.31 73 TYR A C 1
ATOM 567 O O . TYR A 1 73 ? -2.930 1.215 -8.434 1.00 88.31 73 TYR A O 1
ATOM 575 N N . VAL A 1 74 ? -4.405 -0.115 -7.380 1.00 88.94 74 VAL A N 1
ATOM 576 C CA . VAL A 1 74 ? -3.582 -0.236 -6.152 1.00 88.94 74 VAL A CA 1
ATOM 577 C C . VAL A 1 74 ? -2.275 -0.953 -6.479 1.00 88.94 74 VAL A C 1
ATOM 579 O O . VAL A 1 74 ? -1.224 -0.529 -6.015 1.00 88.94 74 VAL A O 1
ATOM 582 N N . SER A 1 75 ? -2.360 -1.962 -7.348 1.00 90.62 75 SER A N 1
ATOM 583 C CA . SER A 1 75 ? -1.239 -2.727 -7.893 1.00 90.62 75 SER A CA 1
ATOM 584 C C . SER A 1 75 ? -0.164 -1.823 -8.500 1.00 90.62 75 SER A C 1
ATOM 586 O O . SER A 1 75 ? 0.948 -1.777 -7.991 1.00 90.62 75 SER A O 1
ATOM 588 N N . TYR A 1 76 ? -0.499 -1.020 -9.513 1.00 91.19 76 TYR A N 1
ATOM 589 C CA . TYR A 1 76 ? 0.469 -0.095 -10.122 1.00 91.19 76 TYR A CA 1
ATOM 590 C C . TYR A 1 76 ? 0.898 1.030 -9.175 1.00 91.19 76 TYR A C 1
ATOM 592 O O . TYR A 1 76 ? 2.011 1.538 -9.264 1.00 91.19 76 TYR A O 1
ATOM 600 N N . GLY A 1 77 ? 0.026 1.424 -8.242 1.00 88.81 77 GLY A N 1
ATOM 601 C CA . GLY A 1 77 ? 0.359 2.404 -7.215 1.00 88.81 77 GLY A CA 1
ATOM 602 C C . GLY A 1 77 ? 1.490 1.952 -6.289 1.00 88.81 77 GLY A C 1
ATOM 603 O O . GLY A 1 77 ? 2.239 2.807 -5.828 1.00 88.81 77 GLY A O 1
ATOM 604 N N . ALA A 1 78 ? 1.642 0.644 -6.068 1.00 90.44 78 ALA A N 1
ATOM 605 C CA . ALA A 1 78 ? 2.672 0.078 -5.199 1.00 90.44 78 ALA A CA 1
ATOM 606 C C . ALA A 1 78 ? 4.097 0.198 -5.768 1.00 90.44 78 ALA A C 1
ATOM 608 O O . ALA A 1 78 ? 5.053 0.162 -5.002 1.00 90.44 78 ALA A O 1
ATOM 609 N N . LEU A 1 79 ? 4.251 0.404 -7.084 1.00 92.00 79 LEU A N 1
ATOM 610 C CA . LEU A 1 79 ? 5.558 0.656 -7.712 1.00 92.00 79 LEU A CA 1
ATOM 611 C C . LEU A 1 79 ? 6.154 2.012 -7.298 1.00 92.00 79 LEU A C 1
ATOM 613 O O . LEU A 1 79 ? 7.354 2.240 -7.424 1.00 92.00 79 LEU A O 1
ATOM 617 N N . SER A 1 80 ? 5.324 2.931 -6.802 1.00 90.19 80 SER A N 1
ATOM 618 C CA . SER A 1 80 ? 5.777 4.218 -6.285 1.00 90.19 80 SER A CA 1
ATOM 619 C C . SER A 1 80 ? 6.048 4.105 -4.787 1.00 90.19 80 SER A C 1
ATOM 621 O O . SER A 1 80 ? 5.114 4.017 -3.992 1.00 90.19 80 SER A O 1
ATOM 623 N N . ALA A 1 81 ? 7.326 4.166 -4.402 1.00 88.44 81 ALA A N 1
ATOM 624 C CA . ALA A 1 81 ? 7.794 3.916 -3.033 1.00 88.44 81 ALA A CA 1
ATOM 625 C C . ALA A 1 81 ? 7.065 4.724 -1.939 1.00 88.44 81 ALA A C 1
ATOM 627 O O . ALA A 1 81 ? 6.890 4.244 -0.825 1.00 88.44 81 ALA A O 1
ATOM 628 N N . ASN A 1 82 ? 6.600 5.935 -2.257 1.00 86.31 82 ASN A N 1
ATOM 629 C CA . ASN A 1 82 ? 5.975 6.842 -1.288 1.00 86.31 82 ASN A CA 1
ATOM 630 C C . ASN A 1 82 ? 4.447 6.938 -1.426 1.00 86.31 82 ASN A C 1
ATOM 632 O O . ASN A 1 82 ? 3.820 7.814 -0.824 1.00 86.31 82 ASN A O 1
ATOM 636 N N . ARG A 1 83 ? 3.818 6.079 -2.236 1.00 87.25 83 ARG A N 1
ATOM 637 C CA . ARG A 1 83 ? 2.376 6.134 -2.486 1.00 87.25 83 ARG A CA 1
ATOM 638 C C . ARG A 1 83 ? 1.623 5.162 -1.583 1.00 87.25 83 ARG A C 1
ATOM 640 O O . ARG A 1 83 ? 1.732 3.951 -1.715 1.00 87.25 83 ARG A O 1
ATOM 647 N N . VAL A 1 84 ? 0.761 5.713 -0.732 1.00 89.50 84 VAL A N 1
ATOM 648 C CA . VAL A 1 84 ? -0.081 4.952 0.202 1.00 89.50 84 VAL A CA 1
ATOM 649 C C . VAL A 1 84 ? -1.584 5.128 -0.104 1.00 89.50 84 VAL A C 1
ATOM 651 O O . VAL A 1 84 ? -1.989 6.214 -0.524 1.00 89.50 84 VAL A O 1
ATOM 654 N N . PRO A 1 85 ? -2.445 4.102 0.099 1.00 88.25 85 PRO A N 1
ATOM 655 C CA . PRO A 1 85 ? -3.894 4.175 -0.180 1.00 88.25 85 PRO A CA 1
ATOM 656 C C . PRO A 1 85 ? -4.706 5.124 0.716 1.00 88.25 85 PRO A C 1
ATOM 658 O O . PRO A 1 85 ? -5.875 5.367 0.441 1.00 88.25 85 PRO A O 1
ATOM 661 N N . CYS A 1 86 ? -4.108 5.632 1.787 1.00 88.56 86 CYS A N 1
ATOM 662 C CA . CYS A 1 86 ? -4.672 6.623 2.697 1.00 88.56 86 CYS A CA 1
ATOM 663 C C . CYS A 1 86 ? -3.642 7.738 2.891 1.00 88.56 86 CYS A C 1
ATOM 665 O O . CYS A 1 86 ? -2.445 7.447 2.859 1.00 88.56 86 CYS A O 1
ATOM 667 N N . PRO A 1 87 ? -4.058 8.984 3.170 1.00 86.56 87 PRO A N 1
ATOM 668 C CA . PRO A 1 87 ? -3.115 10.049 3.478 1.00 86.56 87 PRO A CA 1
ATOM 669 C C . PRO A 1 87 ? -2.266 9.686 4.704 1.00 86.56 87 PRO A C 1
ATOM 671 O O . PRO A 1 87 ? -2.772 9.167 5.711 1.00 86.56 87 PRO A O 1
ATOM 674 N N . ALA A 1 88 ? -0.963 9.960 4.607 1.00 84.69 88 ALA A N 1
ATOM 675 C CA . ALA A 1 88 ? -0.031 9.781 5.712 1.00 84.69 88 ALA A CA 1
ATOM 676 C C . ALA A 1 88 ? -0.494 10.593 6.933 1.00 84.69 88 ALA A C 1
ATOM 678 O O . ALA A 1 88 ? -1.128 11.635 6.790 1.00 84.69 88 ALA A O 1
ATOM 679 N N . ARG A 1 89 ? -0.177 10.106 8.139 1.00 86.38 89 ARG A N 1
ATOM 680 C CA . ARG A 1 89 ? -0.568 10.721 9.427 1.00 86.38 89 ARG A CA 1
ATOM 681 C C . ARG A 1 89 ? -2.074 10.741 9.731 1.00 86.38 89 ARG A C 1
ATOM 683 O O . ARG A 1 89 ? -2.460 11.299 10.748 1.00 86.38 89 ARG A O 1
ATOM 690 N N . SER A 1 90 ? -2.918 10.083 8.932 1.00 87.81 90 SER A N 1
ATOM 691 C CA . SER A 1 90 ? -4.352 9.961 9.244 1.00 87.81 90 SER A CA 1
ATOM 692 C C . SER A 1 90 ? -4.652 9.082 10.464 1.00 87.81 90 SER A C 1
ATOM 694 O O . SER A 1 90 ? -5.715 9.222 11.058 1.00 87.81 90 SER A O 1
ATOM 696 N N . GLY A 1 91 ? -3.753 8.153 10.823 1.00 89.62 91 GLY A N 1
ATOM 697 C CA . GLY A 1 91 ? -3.966 7.187 11.913 1.00 89.62 91 GLY A CA 1
ATOM 698 C C . GLY A 1 91 ? -5.069 6.157 11.630 1.00 89.62 91 GLY A C 1
ATOM 699 O O . GLY A 1 91 ? -5.472 5.415 12.521 1.00 89.62 91 GLY A O 1
ATOM 700 N N . ARG A 1 92 ? -5.587 6.121 10.399 1.00 90.44 92 ARG A N 1
ATOM 701 C CA . ARG A 1 92 ? -6.714 5.282 9.979 1.00 90.44 92 ARG A CA 1
ATOM 702 C C . ARG A 1 92 ? -6.213 4.001 9.329 1.00 90.44 92 ARG A C 1
ATOM 704 O O . ARG A 1 92 ? -5.127 3.972 8.753 1.00 90.44 92 ARG A O 1
ATOM 711 N N . SER A 1 93 ? -7.024 2.948 9.389 1.00 91.50 93 SER A N 1
ATOM 712 C CA . SER A 1 93 ? -6.709 1.710 8.680 1.00 91.50 93 SER A CA 1
ATOM 713 C C . SER A 1 93 ? -6.812 1.928 7.165 1.00 91.50 93 SER A C 1
ATOM 715 O O . SER A 1 93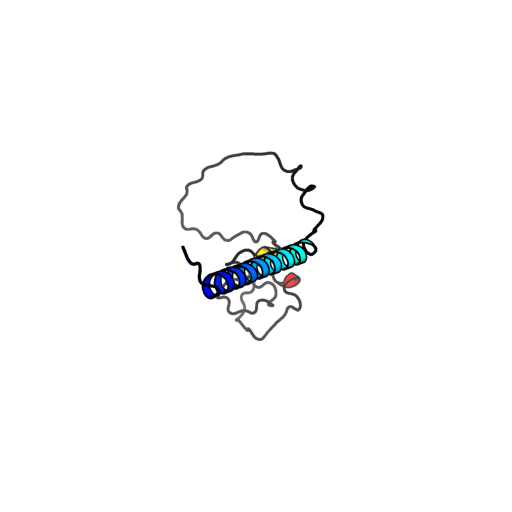 ? -7.690 2.657 6.692 1.00 91.50 93 SER A O 1
ATOM 717 N N . TYR A 1 94 ? -5.956 1.260 6.384 1.00 91.56 94 TYR A N 1
ATOM 718 C CA . TYR A 1 94 ? -6.018 1.310 4.913 1.00 91.56 94 TYR A CA 1
ATOM 719 C C . TYR A 1 94 ? -7.350 0.790 4.359 1.00 91.56 94 TYR A C 1
ATOM 721 O O . TYR A 1 94 ? -7.774 1.178 3.278 1.00 91.56 94 TYR A O 1
ATOM 729 N N . TYR A 1 95 ? -8.041 -0.037 5.140 1.00 92.25 95 TYR A N 1
ATOM 730 C CA . TYR A 1 95 ? -9.342 -0.620 4.831 1.00 92.25 95 TYR A CA 1
ATOM 731 C C . TYR A 1 95 ? -10.517 0.266 5.266 1.00 92.25 95 TYR A C 1
ATOM 733 O O . TYR A 1 95 ? -11.644 -0.217 5.405 1.00 92.25 95 TYR A O 1
ATOM 741 N N . THR A 1 96 ? -10.288 1.557 5.509 1.00 91.06 96 THR A N 1
ATOM 742 C CA . THR A 1 96 ? -11.395 2.477 5.764 1.00 91.06 96 THR A CA 1
ATOM 743 C C . THR A 1 96 ? -11.981 2.988 4.453 1.00 91.06 96 THR A C 1
ATOM 745 O O . THR A 1 96 ? -11.245 3.416 3.567 1.00 91.06 96 THR A O 1
ATOM 748 N N . HIS A 1 97 ? -13.309 2.994 4.340 1.00 88.75 97 HIS A N 1
ATOM 749 C CA . HIS A 1 97 ? -13.992 3.572 3.184 1.00 88.75 97 HIS A CA 1
ATOM 750 C C . HIS A 1 97 ? -13.699 5.064 3.033 1.00 88.75 97 HIS A C 1
ATOM 752 O O . HIS A 1 97 ? -13.722 5.810 4.018 1.00 88.75 97 HIS A O 1
ATOM 758 N N . ASN A 1 98 ? -13.469 5.492 1.789 1.00 85.12 98 ASN A N 1
ATOM 759 C CA . ASN A 1 98 ? -13.260 6.887 1.401 1.00 85.12 98 ASN A CA 1
ATOM 760 C C . ASN A 1 98 ? -12.211 7.581 2.281 1.00 85.12 98 ASN A C 1
ATOM 762 O O . ASN A 1 98 ? -12.415 8.693 2.781 1.00 85.12 98 ASN A O 1
ATOM 766 N N . CYS A 1 99 ? -11.086 6.899 2.508 1.00 87.12 99 CYS A N 1
ATOM 767 C CA . CYS A 1 99 ? -10.081 7.292 3.492 1.00 87.12 99 CYS A CA 1
ATOM 768 C C . CYS A 1 99 ? -9.521 8.709 3.276 1.00 87.12 99 CYS A C 1
ATOM 770 O O . CYS A 1 99 ? -9.228 9.403 4.245 1.00 87.12 99 CYS A O 1
ATOM 772 N N . PHE A 1 100 ? -9.436 9.172 2.025 1.00 86.06 100 PHE A N 1
ATOM 773 C CA . PHE A 1 100 ? -8.992 10.530 1.684 1.00 86.06 100 PHE A CA 1
ATOM 774 C C . PHE A 1 100 ? -9.984 11.633 2.077 1.00 86.06 100 PHE A C 1
ATOM 776 O O . PHE A 1 100 ? -9.580 12.777 2.270 1.00 86.06 100 PHE A O 1
ATOM 783 N N . ARG A 1 101 ? -11.282 11.318 2.174 1.00 84.75 101 ARG A N 1
ATOM 784 C CA . ARG A 1 101 ? -12.351 12.289 2.476 1.00 84.75 101 ARG A CA 1
ATOM 785 C C . ARG A 1 101 ? -12.899 12.164 3.894 1.00 84.75 101 ARG A C 1
ATOM 787 O O . ARG A 1 101 ? -13.614 13.054 4.348 1.00 84.75 101 ARG A O 1
ATOM 794 N N . SER A 1 102 ? -12.596 11.071 4.586 1.00 83.19 102 SER A N 1
ATOM 795 C CA . SER A 1 102 ? -13.134 10.795 5.914 1.00 83.19 102 SER A CA 1
ATOM 796 C C . SER A 1 102 ? -12.510 11.711 6.977 1.00 83.19 102 SER A C 1
ATOM 798 O O . SER A 1 102 ? -11.292 11.774 7.108 1.00 83.19 102 SER A O 1
ATOM 800 N N . ARG A 1 103 ? -13.353 12.417 7.743 1.00 82.19 103 ARG A N 1
ATOM 801 C CA . ARG A 1 103 ? -12.957 13.423 8.756 1.00 82.19 103 ARG A CA 1
ATOM 802 C C . ARG A 1 103 ? -13.244 13.007 10.207 1.00 82.19 103 ARG A C 1
ATOM 804 O O . ARG A 1 103 ? -13.106 13.817 11.113 1.00 82.19 103 ARG A O 1
ATOM 811 N N . GLY A 1 104 ? -13.682 11.767 10.426 1.00 85.19 104 GLY A N 1
ATOM 812 C CA . GLY A 1 104 ? -13.975 11.253 11.767 1.00 85.19 104 GLY A CA 1
ATOM 813 C C . GLY A 1 104 ? -12.720 10.859 12.547 1.00 85.19 104 GLY A C 1
ATOM 814 O O . GLY A 1 104 ? -11.650 10.680 11.957 1.00 85.19 104 GLY A O 1
ATOM 815 N N . GLN A 1 105 ? -12.883 10.655 13.859 1.00 88.12 105 GLN A N 1
ATOM 816 C CA . GLN A 1 105 ? -11.835 10.135 14.739 1.00 88.12 105 GLN A CA 1
ATOM 817 C C . GLN A 1 105 ? -11.206 8.862 1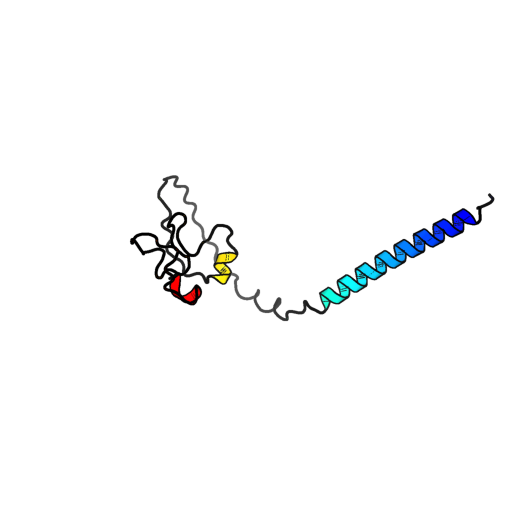4.156 1.00 88.12 105 GLN A C 1
ATOM 819 O O . GLN A 1 105 ? -11.891 7.993 13.607 1.00 88.12 105 GLN A O 1
ATOM 824 N N . ALA A 1 106 ? -9.883 8.767 14.257 1.00 88.69 106 ALA A N 1
ATOM 825 C CA . ALA A 1 106 ? -9.146 7.609 13.790 1.00 88.69 106 ALA A CA 1
ATOM 826 C C . ALA A 1 106 ? -9.344 6.426 14.750 1.00 88.69 106 ALA A C 1
ATOM 828 O O . ALA A 1 106 ? -8.981 6.506 15.921 1.00 88.69 106 ALA A O 1
ATOM 829 N N . ASN A 1 107 ? -9.901 5.326 14.240 1.00 90.50 107 ASN A N 1
ATOM 830 C CA . ASN A 1 107 ? -9.974 4.048 14.940 1.00 90.50 107 ASN A CA 1
ATOM 831 C C . ASN A 1 107 ? -9.340 2.949 14.060 1.00 90.50 107 ASN A C 1
ATOM 833 O O . ASN A 1 107 ? -9.966 2.499 13.097 1.00 90.50 107 ASN A O 1
ATOM 837 N N . PRO A 1 108 ? -8.096 2.520 14.351 1.00 90.25 108 PRO A N 1
ATOM 838 C CA . PRO A 1 108 ? -7.399 1.497 13.568 1.00 90.25 108 PRO A CA 1
ATOM 839 C C . PRO A 1 108 ? -8.089 0.128 13.573 1.00 90.25 108 PRO A C 1
ATOM 841 O O . PRO A 1 108 ? -7.936 -0.636 12.621 1.00 90.25 108 PRO A O 1
ATOM 844 N N . TYR A 1 109 ? -8.852 -0.181 14.625 1.00 91.69 109 TYR A N 1
ATOM 845 C CA . TYR A 1 109 ? -9.480 -1.490 14.818 1.00 91.69 109 TYR A CA 1
ATOM 846 C C . TYR A 1 109 ? -10.780 -1.653 14.027 1.00 91.69 109 TYR A C 1
ATOM 848 O O . TYR A 1 109 ? -11.227 -2.773 13.785 1.00 91.69 109 TYR A O 1
ATOM 856 N N . THR A 1 110 ? -11.378 -0.553 13.573 1.00 88.62 110 THR A N 1
ATOM 857 C CA . THR A 1 110 ? -12.550 -0.597 12.699 1.00 88.62 110 THR A CA 1
ATOM 858 C C . THR A 1 110 ? -12.115 -0.699 11.243 1.00 88.62 110 THR A C 1
ATOM 860 O O . THR A 1 110 ? -11.560 0.242 10.668 1.00 88.62 110 THR A O 1
ATOM 863 N N . ARG A 1 111 ? -12.391 -1.852 10.634 1.00 90.44 111 ARG A N 1
ATOM 864 C CA . ARG A 1 111 ? -12.252 -2.099 9.195 1.00 90.44 111 ARG A CA 1
ATOM 865 C C . ARG A 1 111 ? -13.644 -2.133 8.571 1.00 90.44 111 ARG A C 1
ATOM 867 O O . ARG A 1 111 ? -14.487 -2.902 9.012 1.00 90.44 111 AR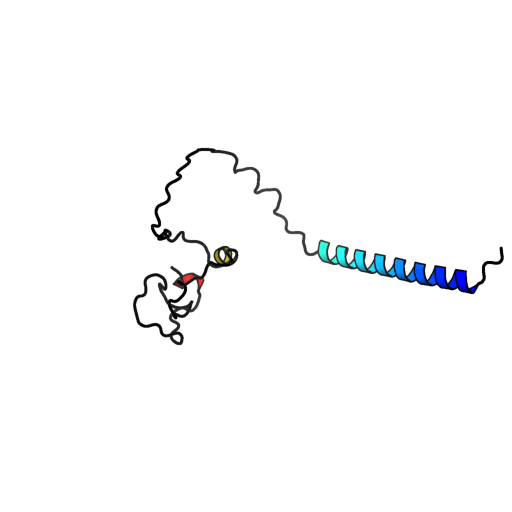G A O 1
ATOM 874 N N . GLY A 1 112 ? -13.890 -1.270 7.586 1.00 86.88 112 GLY A N 1
ATOM 875 C CA . GLY A 1 112 ? -15.159 -1.247 6.845 1.00 86.88 112 GLY A CA 1
ATOM 876 C C . GLY A 1 112 ? -15.083 -2.014 5.525 1.00 86.88 112 GLY A C 1
ATOM 877 O O . GLY A 1 112 ? -16.091 -2.486 5.022 1.00 86.88 112 GLY A O 1
ATOM 878 N N . CYS A 1 113 ? -13.871 -2.171 4.995 1.00 91.12 113 CYS A N 1
ATOM 879 C CA . CYS A 1 113 ? -13.613 -2.745 3.689 1.00 91.12 113 CYS A CA 1
ATOM 880 C C . CYS A 1 113 ? -13.083 -4.180 3.758 1.00 91.12 113 CYS A C 1
ATOM 882 O O . CYS A 1 113 ? -12.166 -4.455 4.531 1.00 91.12 113 CYS A O 1
ATOM 884 N N . SER A 1 114 ? -13.572 -5.056 2.877 1.00 92.88 114 SER A N 1
ATOM 885 C CA . SER A 1 114 ? -13.013 -6.398 2.655 1.00 92.88 114 SER A CA 1
ATOM 886 C C . SER A 1 114 ? -11.830 -6.397 1.679 1.00 92.88 114 SER A C 1
ATOM 888 O O . SER A 1 114 ? -10.814 -7.035 1.938 1.00 92.88 114 SER A O 1
ATOM 890 N N . CYS A 1 115 ? -11.927 -5.646 0.576 1.00 92.62 115 CYS A N 1
ATOM 891 C CA . CYS A 1 115 ? -10.914 -5.609 -0.482 1.00 92.62 115 CYS A CA 1
ATOM 892 C C . CYS A 1 115 ? -10.456 -4.177 -0.776 1.00 92.62 115 CYS A C 1
ATOM 894 O O . CYS A 1 115 ? -11.237 -3.340 -1.232 1.00 92.62 115 CYS A O 1
ATOM 896 N N . ILE A 1 116 ? -9.161 -3.902 -0.593 1.00 90.75 116 ILE A N 1
ATOM 897 C CA . ILE A 1 116 ? -8.571 -2.555 -0.714 1.00 90.75 116 ILE A CA 1
ATOM 898 C C . ILE A 1 116 ? -8.849 -1.871 -2.067 1.00 90.75 116 ILE A C 1
ATOM 900 O O . ILE A 1 116 ? -8.963 -0.646 -2.150 1.00 90.75 116 ILE A O 1
ATOM 904 N N . THR A 1 117 ? -9.016 -2.663 -3.126 1.00 89.38 117 THR A N 1
ATOM 905 C CA . THR A 1 117 ? -9.337 -2.204 -4.483 1.00 89.38 117 THR A CA 1
ATOM 906 C C . THR A 1 117 ? -10.681 -1.475 -4.567 1.00 89.38 117 THR A C 1
ATOM 908 O O . THR A 1 117 ? -10.814 -0.563 -5.386 1.00 89.38 117 THR A O 1
ATOM 911 N N . HIS A 1 118 ? -11.649 -1.806 -3.705 1.00 87.00 118 HIS A N 1
ATOM 912 C CA . HIS A 1 118 ? -12.975 -1.184 -3.681 1.00 87.00 118 HIS A CA 1
ATOM 913 C C . HIS A 1 118 ? -13.031 0.116 -2.868 1.00 87.00 118 HIS A C 1
ATOM 915 O O . HIS A 1 118 ? -13.803 1.009 -3.210 1.00 87.00 118 HIS A O 1
ATOM 921 N N . CYS A 1 119 ? -12.210 0.252 -1.822 1.00 86.62 119 CYS A N 1
ATOM 922 C CA . CYS A 1 119 ? -12.429 1.265 -0.777 1.00 86.62 119 CYS A CA 1
ATOM 923 C C . CYS A 1 119 ? -11.437 2.424 -0.764 1.00 86.62 119 CYS A C 1
ATOM 925 O O . CYS A 1 119 ? -11.683 3.425 -0.097 1.00 86.62 119 CYS A O 1
ATOM 927 N N . ARG A 1 120 ? -10.338 2.314 -1.515 1.00 83.31 120 ARG A N 1
ATOM 928 C CA . ARG A 1 120 ? -9.374 3.407 -1.716 1.00 83.31 120 ARG A CA 1
ATOM 929 C C . ARG A 1 120 ? -9.976 4.634 -2.436 1.00 83.31 120 ARG A C 1
ATOM 931 O O . ARG A 1 120 ? -9.346 5.686 -2.435 1.00 83.31 120 ARG A O 1
ATOM 938 N N . ARG A 1 121 ? -11.125 4.473 -3.101 1.00 74.69 121 ARG A N 1
ATOM 939 C CA . ARG A 1 121 ? -11.777 5.518 -3.909 1.00 74.69 121 ARG A CA 1
ATOM 940 C C . ARG A 1 121 ? -12.088 6.788 -3.111 1.00 74.69 121 ARG A C 1
ATOM 942 O O . ARG A 1 121 ? -12.294 6.699 -1.882 1.00 74.69 121 ARG A O 1
#

Sequence (121 aa):
MRVSALSLIVASLTFLIVVKAQVDLKDFIQLTSEDLEWPSALSVYDELSDNEDGEYGVGSHGRSLHGRAKHYYVSYGALSANRVPCPARSGRSYYTHNCFRSRGQANPYTRGCSCITHCRR

Radius of gyration: 29.76 Å; chains: 1; bounding box: 79×65×48 Å

Organism: NCBI:txid444605

Foldseek 3Di:
DDDDPVNVVVVVVVVVVVVVVVVVVVVVVVVVVVVPPDPDPPPPPPPDDDDDDDDDDPDDDPDDCPDPPDDDFVVVQVVDVPRALADPPLLAALQAAPRPPDDDDHDNVDHPHDDSRPRSD

pLDDT: mean 73.75, std 15.88, range [42.28, 92.88]

InterPro domains:
  IPR008801 Rapid ALkalinization Factor [PF05498] (61-121)

Secondary structure (DSSP, 8-state):
----HHHHHHHHHHHHHHHHHHHHHHHHHHHHHHT---TTTTSSTTS--------------------------HHHHTTSTT--SS-TT----TTSTTTTT--SPP-TT----S-HHHH--